Protein AF-A0A1B1FHG4-F1 (afdb_monomer_lite)

Structure (mmCIF, N/CA/C/O backbone):
data_AF-A0A1B1FHG4-F1
#
_entry.id   AF-A0A1B1FHG4-F1
#
loop_
_atom_site.group_PDB
_atom_site.id
_atom_site.type_symbol
_atom_site.label_atom_id
_atom_site.label_alt_id
_atom_site.label_comp_id
_atom_site.label_asym_id
_atom_site.label_entity_id
_atom_site.label_seq_id
_atom_site.pdbx_PDB_ins_code
_atom_site.Cartn_x
_atom_site.Cartn_y
_atom_site.Cartn_z
_atom_site.occupancy
_atom_site.B_iso_or_equiv
_atom_site.auth_seq_id
_atom_site.auth_comp_id
_atom_site.auth_asym_id
_atom_site.auth_atom_id
_atom_site.pdbx_PDB_model_num
ATOM 1 N N . MET A 1 1 ? -5.849 -6.983 -3.995 1.00 52.72 1 MET A N 1
ATOM 2 C CA . MET A 1 1 ? -5.747 -5.558 -3.598 1.00 52.72 1 MET A CA 1
ATOM 3 C C . MET A 1 1 ? -4.913 -5.467 -2.330 1.00 52.72 1 MET A C 1
ATOM 5 O O . MET A 1 1 ? -5.088 -6.321 -1.476 1.00 52.72 1 MET A O 1
ATOM 9 N N . GLY A 1 2 ? -4.003 -4.492 -2.236 1.00 89.12 2 GLY A N 1
ATOM 10 C CA . GLY A 1 2 ? -2.995 -4.395 -1.162 1.00 89.12 2 GLY A CA 1
ATOM 11 C C . GLY A 1 2 ? -1.595 -3.975 -1.634 1.00 89.12 2 GLY A C 1
ATOM 12 O O . GLY A 1 2 ? -0.694 -3.893 -0.815 1.00 89.12 2 GLY A O 1
ATOM 13 N N . MET A 1 3 ? -1.408 -3.715 -2.936 1.00 93.69 3 MET A N 1
ATOM 14 C CA . MET A 1 3 ? -0.102 -3.337 -3.500 1.00 93.69 3 MET A CA 1
ATOM 15 C C . MET A 1 3 ? 0.318 -1.910 -3.116 1.00 93.69 3 MET A C 1
ATOM 17 O O . MET A 1 3 ? 1.486 -1.661 -2.846 1.00 93.69 3 MET A 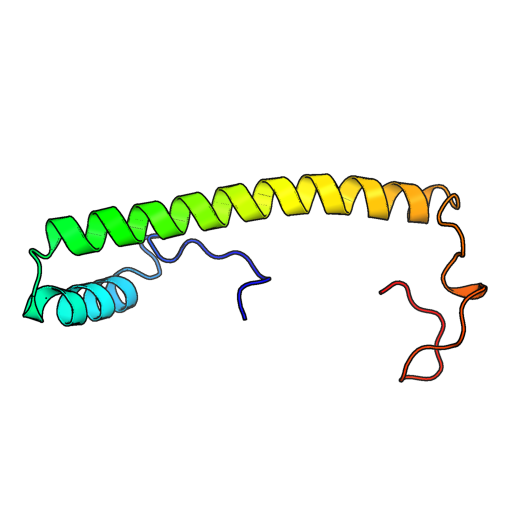O 1
ATOM 21 N N . SER A 1 4 ? -0.628 -0.967 -3.073 1.00 94.75 4 SER A N 1
ATOM 22 C CA . SER A 1 4 ? -0.360 0.410 -2.645 1.00 94.75 4 SER A CA 1
ATOM 23 C C . SER A 1 4 ? -0.378 0.530 -1.122 1.00 94.75 4 SER A C 1
ATOM 25 O O . SER A 1 4 ? -1.279 0.003 -0.460 1.00 94.75 4 SER A O 1
ATOM 27 N N . ASN A 1 5 ? 0.573 1.288 -0.578 1.00 93.44 5 ASN A N 1
ATOM 28 C CA . ASN A 1 5 ? 0.669 1.521 0.859 1.00 93.44 5 ASN A CA 1
ATOM 29 C C . ASN A 1 5 ? -0.261 2.624 1.348 1.00 93.44 5 ASN A C 1
ATOM 31 O O . ASN A 1 5 ? -0.410 3.669 0.719 1.00 93.44 5 ASN A O 1
ATOM 35 N N . ALA A 1 6 ? -0.851 2.383 2.516 1.00 96.31 6 ALA A N 1
ATOM 36 C CA . ALA A 1 6 ? -1.599 3.368 3.278 1.00 96.31 6 ALA A CA 1
ATOM 37 C C . ALA A 1 6 ? -1.615 2.954 4.752 1.00 96.31 6 ALA A C 1
ATOM 39 O O . ALA A 1 6 ? -2.019 1.832 5.070 1.00 96.31 6 ALA A O 1
ATOM 40 N N . ASP A 1 7 ? -1.229 3.871 5.636 1.00 97.19 7 ASP A N 1
ATOM 41 C CA . ASP A 1 7 ? -1.457 3.727 7.071 1.00 97.19 7 ASP A CA 1
ATOM 42 C C . ASP A 1 7 ? -2.936 3.991 7.361 1.00 97.19 7 ASP A C 1
ATOM 44 O O . ASP A 1 7 ? -3.400 5.131 7.287 1.00 97.19 7 ASP A O 1
ATOM 48 N N . ARG A 1 8 ? -3.693 2.934 7.662 1.00 98.19 8 ARG A N 1
ATOM 49 C CA . ARG A 1 8 ? -5.131 3.043 7.937 1.00 98.19 8 ARG A CA 1
ATOM 50 C C . ARG A 1 8 ? -5.408 3.350 9.412 1.00 98.19 8 ARG A C 1
ATOM 52 O O . ARG A 1 8 ? -6.566 3.571 9.761 1.00 98.19 8 ARG A O 1
ATOM 59 N N . GLY A 1 9 ? -4.378 3.366 10.260 1.00 97.62 9 GLY A N 1
ATOM 60 C CA . GLY A 1 9 ? -4.429 3.774 11.662 1.00 97.62 9 GLY A CA 1
ATOM 61 C C . GLY A 1 9 ? -4.160 5.263 11.872 1.00 97.62 9 GLY A C 1
ATOM 62 O O . GLY A 1 9 ? -4.426 5.780 12.957 1.00 97.62 9 GLY A O 1
ATOM 63 N N . ALA A 1 10 ? -3.688 5.970 10.840 1.00 98.12 10 ALA A N 1
ATOM 64 C CA . ALA A 1 10 ? -3.460 7.410 10.881 1.00 98.12 10 ALA A CA 1
ATOM 65 C C . ALA A 1 10 ? -4.743 8.200 11.235 1.00 98.12 10 ALA A C 1
ATOM 67 O O . ALA A 1 10 ? -5.843 7.792 10.846 1.00 98.12 10 ALA A O 1
ATOM 68 N N . PRO A 1 11 ? -4.632 9.381 11.888 1.00 98.25 11 PRO A N 1
ATOM 69 C CA . PRO A 1 11 ? -5.791 10.176 12.313 1.00 98.25 11 PRO A CA 1
ATOM 70 C C . PRO A 1 11 ? -6.790 10.492 11.195 1.00 98.25 11 PRO A C 1
ATOM 72 O O . PRO A 1 11 ? -7.993 10.532 11.443 1.00 98.25 11 PRO A O 1
ATOM 75 N N . LEU A 1 12 ? -6.300 10.642 9.959 1.00 98.44 12 LEU A N 1
ATOM 76 C CA . LEU A 1 12 ? -7.113 10.854 8.758 1.00 98.44 12 LEU A CA 1
ATOM 77 C C . LEU A 1 12 ? -8.209 9.791 8.579 1.00 98.44 12 LEU A C 1
ATOM 79 O O . LEU A 1 12 ? -9.291 10.089 8.082 1.00 98.44 12 LEU A O 1
ATOM 83 N N . TRP A 1 13 ? -7.941 8.553 8.991 1.00 98.38 13 TRP A N 1
ATOM 84 C CA . TRP A 1 13 ? -8.833 7.412 8.801 1.00 98.38 13 TRP A CA 1
ATOM 85 C C . TRP A 1 13 ? -9.507 6.954 10.094 1.00 98.38 13 TRP A C 1
ATOM 87 O O . TRP A 1 13 ? -10.130 5.890 10.106 1.00 98.38 13 TRP A O 1
ATOM 97 N N . LYS A 1 14 ? -9.425 7.751 11.170 1.00 98.12 14 LYS A N 1
ATOM 98 C CA . LYS A 1 14 ? -9.902 7.374 12.506 1.00 98.12 14 LYS A CA 1
ATOM 99 C C . LYS A 1 14 ? -11.344 6.863 12.495 1.00 98.12 14 LYS A C 1
ATOM 101 O O . LYS A 1 14 ? -11.597 5.791 13.025 1.00 98.12 14 LYS A O 1
ATOM 106 N N . GLU A 1 15 ? -12.272 7.576 11.861 1.00 98.50 15 GLU A N 1
ATOM 107 C CA . GLU A 1 15 ? -13.692 7.180 11.840 1.00 98.50 15 GLU A CA 1
ATOM 108 C C . GLU A 1 15 ? -13.917 5.838 11.127 1.00 98.50 15 GLU A C 1
ATOM 110 O O . GLU A 1 15 ? -14.673 4.983 11.594 1.00 98.50 15 GLU A O 1
ATOM 115 N N . LYS A 1 16 ? -13.198 5.601 10.022 1.00 98.56 16 LYS A N 1
ATOM 116 C CA . LYS A 1 16 ? -13.247 4.319 9.307 1.00 98.56 16 LYS A CA 1
ATOM 117 C C . LYS A 1 16 ? -12.622 3.195 10.134 1.00 98.56 16 LYS A C 1
ATOM 119 O O . LYS A 1 16 ? -13.155 2.088 10.142 1.00 98.56 16 LYS A O 1
ATOM 124 N N . ARG A 1 17 ? -11.522 3.463 10.845 1.00 98.62 17 ARG A N 1
ATOM 125 C CA . ARG A 1 17 ? -10.918 2.508 11.785 1.00 98.62 17 ARG A CA 1
ATOM 126 C C . ARG A 1 17 ? -11.868 2.190 12.936 1.00 98.62 17 ARG A C 1
ATOM 128 O O . ARG A 1 17 ? -12.003 1.026 13.285 1.00 98.62 17 ARG A O 1
ATOM 135 N N . ASP A 1 18 ? -12.542 3.190 13.490 1.00 98.44 18 ASP A N 1
ATOM 136 C CA . ASP A 1 18 ? -13.496 3.008 14.584 1.00 98.44 18 ASP A CA 1
ATOM 137 C C . ASP A 1 18 ? -14.700 2.158 14.149 1.00 98.44 18 ASP A C 1
ATOM 139 O O . ASP A 1 18 ? -15.130 1.299 14.910 1.00 98.44 18 ASP A O 1
ATOM 143 N N . THR A 1 19 ? -15.157 2.299 12.899 1.00 98.62 19 THR A N 1
ATOM 144 C CA . THR A 1 19 ? -16.192 1.421 12.314 1.00 98.62 19 THR A CA 1
ATOM 145 C C . THR A 1 19 ? -15.732 -0.041 12.230 1.00 98.62 19 THR A C 1
ATOM 147 O O . THR A 1 19 ? -16.513 -0.962 12.441 1.00 98.62 19 THR A O 1
ATOM 150 N N . TRP A 1 20 ? -14.451 -0.292 11.945 1.00 98.56 20 TRP A N 1
ATOM 151 C CA . TRP A 1 20 ? -13.903 -1.652 11.992 1.00 98.56 20 TRP A CA 1
ATOM 152 C C . TRP A 1 20 ? -13.784 -2.176 13.419 1.00 98.56 20 TRP A C 1
ATOM 154 O O . TRP A 1 20 ? -14.113 -3.329 13.678 1.00 98.56 20 TRP A O 1
ATOM 164 N N . VAL A 1 21 ? -13.351 -1.328 14.352 1.00 98.50 21 VAL A N 1
ATOM 165 C CA . VAL A 1 21 ? -13.279 -1.694 15.768 1.00 98.50 21 VAL A CA 1
ATOM 166 C C . VAL A 1 21 ? -14.668 -2.045 16.308 1.00 98.50 21 VAL A C 1
ATOM 168 O O . VAL A 1 21 ? -14.760 -3.013 17.051 1.00 98.50 21 VAL A O 1
ATOM 171 N N . SER A 1 22 ? -15.740 -1.354 15.894 1.00 98.25 22 SER A N 1
ATOM 172 C CA . SER A 1 22 ? -17.105 -1.702 16.317 1.00 98.25 22 SER A CA 1
ATOM 173 C C . SER A 1 22 ? -17.578 -3.058 15.793 1.00 98.25 22 SER A C 1
ATOM 175 O O . SER A 1 22 ? -18.333 -3.723 16.479 1.00 98.25 22 SER A O 1
ATOM 177 N N . VAL A 1 23 ? -17.116 -3.501 14.616 1.00 98.44 23 VAL A N 1
ATOM 178 C CA . VAL A 1 23 ? -17.383 -4.873 14.136 1.00 98.44 23 VAL A CA 1
ATOM 179 C C . VAL A 1 23 ? -16.660 -5.901 15.008 1.00 98.44 23 VAL A C 1
ATOM 181 O O . VAL A 1 23 ? -17.194 -6.962 15.306 1.00 98.44 23 VAL A O 1
ATOM 184 N N . CYS A 1 24 ? -15.430 -5.604 15.431 1.00 98.12 24 CYS A N 1
ATOM 185 C CA . CYS A 1 24 ? -14.680 -6.493 16.317 1.00 98.12 24 CYS A CA 1
ATOM 186 C C . CYS A 1 24 ? -15.234 -6.525 17.753 1.00 98.12 24 CYS A C 1
ATOM 188 O O . CYS A 1 24 ? -14.970 -7.491 18.471 1.00 98.12 24 CYS A O 1
ATOM 190 N N . ASP A 1 25 ? -15.971 -5.488 18.160 1.00 96.69 25 ASP A N 1
ATOM 191 C CA . ASP A 1 25 ? -16.528 -5.331 19.510 1.00 96.69 25 ASP A CA 1
ATOM 192 C C . ASP A 1 25 ? -17.607 -6.375 19.841 1.00 96.69 25 ASP A C 1
ATOM 194 O O . ASP A 1 25 ? -17.836 -6.685 21.007 1.00 96.69 25 ASP A O 1
ATOM 198 N N . ASP A 1 26 ? -18.194 -7.010 18.820 1.00 97.44 26 ASP A N 1
ATOM 199 C CA . ASP A 1 26 ? -19.147 -8.116 18.983 1.00 97.44 26 ASP A CA 1
ATOM 200 C C . ASP A 1 26 ? -18.557 -9.294 19.788 1.00 97.44 26 ASP A C 1
ATOM 202 O O . ASP A 1 26 ? -19.291 -10.027 20.454 1.00 97.44 26 ASP A O 1
ATOM 206 N N . CYS A 1 27 ? -17.229 -9.483 19.737 1.00 98.19 27 CYS A N 1
ATOM 207 C CA . CYS A 1 27 ? -16.541 -10.638 20.332 1.00 98.19 27 CYS A CA 1
ATOM 208 C C . CYS A 1 27 ? -15.254 -10.293 21.107 1.00 98.19 27 CYS A C 1
ATOM 210 O O . CYS A 1 27 ? -14.703 -11.159 21.792 1.00 98.19 27 CYS A O 1
ATOM 212 N N . HIS A 1 28 ? -14.728 -9.070 20.991 1.00 98.44 28 HIS A N 1
ATOM 213 C CA . HIS A 1 28 ? -13.440 -8.670 21.563 1.00 98.44 28 HIS A CA 1
ATOM 214 C C . HIS A 1 28 ? -13.506 -7.275 22.176 1.00 98.44 28 HIS A C 1
ATOM 216 O O . HIS A 1 28 ? -14.258 -6.435 21.715 1.00 98.44 28 HIS A O 1
ATOM 222 N N . SER A 1 29 ? -12.649 -6.973 23.159 1.00 98.31 29 SER A N 1
ATOM 223 C CA . SER A 1 29 ? -12.587 -5.597 23.667 1.00 98.31 29 SER A CA 1
ATOM 224 C C . SER A 1 29 ? -12.116 -4.614 22.574 1.00 98.31 29 SER A C 1
ATOM 226 O O . SER A 1 29 ? -11.206 -4.953 21.802 1.00 98.31 29 SER A O 1
ATOM 228 N N . PRO A 1 30 ? -12.615 -3.360 22.551 1.00 98.06 30 PRO A N 1
ATOM 229 C CA . PRO A 1 30 ? -12.228 -2.371 21.540 1.00 98.06 30 PRO A CA 1
ATOM 230 C C . PRO A 1 30 ? -10.725 -2.093 21.513 1.00 98.06 30 PRO A C 1
ATOM 232 O O . PRO A 1 30 ? -10.146 -1.792 20.468 1.00 98.06 30 PRO A O 1
ATOM 235 N N . ARG A 1 31 ? -10.076 -2.193 22.680 1.00 98.31 31 ARG A N 1
ATOM 236 C CA . ARG A 1 31 ? -8.631 -2.021 22.819 1.00 98.31 31 ARG A CA 1
ATOM 237 C C . ARG A 1 31 ? -7.873 -3.125 22.085 1.00 98.31 31 ARG A C 1
ATOM 239 O O . ARG A 1 31 ? -7.005 -2.806 21.279 1.00 98.31 31 ARG A O 1
ATOM 246 N N . PHE A 1 32 ? -8.224 -4.388 22.334 1.00 98.50 32 PHE A N 1
ATOM 247 C CA . PHE A 1 32 ? -7.584 -5.532 21.683 1.00 98.50 32 PHE A CA 1
ATOM 248 C C . PHE A 1 32 ? -7.705 -5.438 20.158 1.00 98.50 32 PHE A C 1
ATOM 250 O O . PHE A 1 32 ? -6.711 -5.560 19.444 1.00 98.50 32 PHE A O 1
ATOM 257 N N . ALA A 1 33 ? -8.908 -5.138 19.661 1.00 98.56 33 ALA A N 1
ATOM 258 C CA . ALA A 1 33 ? -9.149 -4.977 18.232 1.00 98.56 33 ALA A CA 1
ATOM 259 C C . ALA A 1 33 ? -8.301 -3.850 17.622 1.00 98.56 33 ALA A C 1
ATOM 261 O O . ALA A 1 33 ? -7.661 -4.038 16.587 1.00 98.56 33 ALA A O 1
ATOM 262 N N . ARG A 1 34 ? -8.258 -2.681 18.274 1.00 98.44 34 ARG A N 1
ATOM 263 C CA . ARG A 1 34 ? -7.497 -1.524 17.789 1.00 98.44 34 ARG A CA 1
ATOM 264 C C . ARG A 1 34 ? -5.998 -1.798 17.738 1.00 98.44 34 ARG A C 1
ATOM 266 O O . ARG A 1 34 ? -5.381 -1.478 16.728 1.00 98.44 34 ARG A O 1
ATOM 273 N N . GLU A 1 35 ? -5.434 -2.379 18.793 1.00 98.56 35 GLU A N 1
ATOM 274 C CA . GLU A 1 35 ? -4.001 -2.692 18.865 1.00 98.56 35 GLU A CA 1
ATOM 275 C C . GLU A 1 35 ? -3.616 -3.766 17.833 1.00 98.56 35 GLU A C 1
ATOM 277 O O . GLU A 1 35 ? -2.607 -3.623 17.144 1.00 98.56 35 GLU A O 1
ATOM 282 N N . ASN A 1 36 ? -4.452 -4.790 17.624 1.00 98.62 36 ASN A N 1
ATOM 283 C CA . ASN A 1 36 ? -4.198 -5.802 16.595 1.00 98.62 36 ASN A CA 1
ATOM 284 C C . ASN A 1 36 ? -4.284 -5.224 15.167 1.00 98.62 36 ASN A C 1
ATOM 286 O O . ASN A 1 36 ? -3.467 -5.547 14.307 1.00 98.62 36 ASN A O 1
ATOM 290 N N . LEU A 1 37 ? -5.239 -4.324 14.905 1.00 98.50 37 LEU A N 1
ATOM 291 C CA . LEU A 1 37 ? -5.331 -3.620 13.619 1.00 98.50 37 LEU A CA 1
ATOM 292 C C . LEU A 1 37 ? -4.195 -2.608 13.419 1.00 98.50 37 LEU A C 1
ATOM 294 O O . LEU A 1 37 ? -3.776 -2.388 12.288 1.00 98.50 37 LEU A O 1
ATOM 298 N N . GLN A 1 38 ? -3.668 -2.022 14.494 1.00 98.62 38 GLN A N 1
ATOM 299 C CA . GLN A 1 38 ? -2.468 -1.192 14.428 1.00 98.62 38 GLN A CA 1
ATOM 300 C C . GLN A 1 38 ? -1.236 -2.026 14.053 1.00 98.62 38 GLN A C 1
ATOM 302 O O . GLN A 1 38 ? -0.442 -1.593 13.224 1.00 98.62 38 GLN A O 1
ATOM 307 N N . ALA A 1 39 ? -1.097 -3.242 14.589 1.00 98.56 39 ALA A N 1
ATOM 308 C CA . ALA A 1 39 ? -0.019 -4.149 14.190 1.00 98.56 39 ALA A CA 1
ATOM 309 C C . ALA A 1 39 ? -0.079 -4.497 12.689 1.00 98.56 39 ALA A C 1
ATOM 311 O O . ALA A 1 39 ? 0.958 -4.585 12.034 1.00 98.56 39 ALA A O 1
ATOM 312 N N . MET A 1 40 ? -1.285 -4.631 12.122 1.00 98.31 40 MET A N 1
ATOM 313 C CA . MET A 1 40 ? -1.466 -4.769 10.673 1.00 98.31 40 MET A CA 1
ATOM 314 C C . MET A 1 40 ? -0.963 -3.531 9.911 1.00 98.31 40 MET A C 1
ATOM 316 O O . MET A 1 40 ? -0.297 -3.694 8.891 1.00 98.31 40 MET A O 1
ATOM 320 N N . ASP A 1 41 ? -1.250 -2.310 10.380 1.00 98.31 41 ASP A N 1
ATOM 321 C CA . ASP A 1 41 ? -0.767 -1.086 9.721 1.00 98.31 41 ASP A CA 1
ATOM 322 C C . ASP A 1 41 ? 0.764 -1.031 9.673 1.00 98.31 41 ASP A C 1
ATOM 324 O O . ASP A 1 41 ? 1.332 -0.723 8.624 1.00 98.31 41 ASP A O 1
ATOM 328 N N . GLU A 1 42 ? 1.430 -1.368 10.781 1.00 98.38 42 GLU A N 1
ATOM 329 C CA . GLU A 1 42 ? 2.895 -1.412 10.847 1.00 98.38 42 GLU A CA 1
ATOM 330 C C . GLU A 1 42 ? 3.469 -2.502 9.935 1.00 98.38 42 GLU A C 1
ATOM 332 O O . GLU A 1 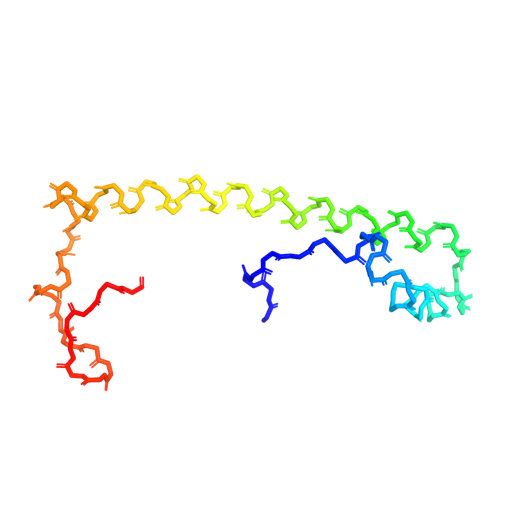42 ? 4.362 -2.231 9.136 1.00 98.38 42 GLU A O 1
ATOM 337 N N . ALA A 1 43 ? 2.885 -3.704 9.938 1.00 98.12 43 ALA A N 1
ATOM 338 C CA . ALA A 1 43 ? 3.311 -4.771 9.035 1.00 98.12 43 ALA A CA 1
ATOM 339 C C . ALA A 1 43 ? 3.164 -4.381 7.550 1.00 98.12 43 ALA A C 1
ATOM 341 O O . ALA A 1 43 ? 4.017 -4.726 6.729 1.00 98.12 43 ALA A O 1
ATOM 342 N N . CYS A 1 44 ? 2.110 -3.639 7.187 1.00 97.38 44 CYS A N 1
ATOM 343 C CA . CYS A 1 44 ? 1.954 -3.106 5.834 1.00 97.38 44 CYS A CA 1
ATOM 344 C C . CYS A 1 44 ? 3.041 -2.078 5.487 1.00 97.38 44 CYS A C 1
ATOM 346 O O . CYS A 1 44 ? 3.597 -2.145 4.390 1.00 97.38 44 CYS A O 1
ATOM 348 N N . LYS A 1 45 ? 3.381 -1.160 6.402 1.00 96.94 45 LYS A N 1
ATOM 349 C CA . LYS A 1 45 ? 4.477 -0.194 6.197 1.00 96.94 45 LYS A CA 1
ATOM 350 C C . LYS A 1 45 ? 5.811 -0.907 5.981 1.00 96.94 45 LYS A C 1
ATOM 352 O O . LYS A 1 45 ? 6.509 -0.606 5.012 1.00 96.94 45 LYS A O 1
ATOM 357 N N . ASP A 1 46 ? 6.120 -1.892 6.818 1.00 97.75 46 ASP A N 1
ATOM 358 C CA . ASP A 1 46 ? 7.357 -2.673 6.729 1.00 97.75 46 ASP A CA 1
ATOM 359 C C . ASP A 1 46 ? 7.438 -3.479 5.427 1.00 97.75 46 ASP A C 1
ATOM 361 O O . ASP A 1 46 ? 8.492 -3.553 4.789 1.00 97.75 46 ASP A O 1
ATOM 365 N N . ALA A 1 47 ? 6.319 -4.061 4.983 1.00 97.19 47 ALA A N 1
ATOM 366 C CA . ALA A 1 47 ? 6.243 -4.722 3.682 1.00 97.19 47 ALA A CA 1
ATOM 367 C C . ALA A 1 47 ? 6.504 -3.731 2.534 1.00 97.19 47 ALA A C 1
ATOM 369 O O . ALA A 1 47 ? 7.247 -4.035 1.599 1.00 97.19 47 ALA A O 1
ATOM 370 N N . GLY A 1 48 ? 5.950 -2.522 2.636 1.00 96.56 48 GLY A N 1
ATOM 371 C CA . GLY A 1 48 ? 6.198 -1.423 1.714 1.00 96.56 48 GLY A CA 1
ATOM 372 C C . GLY A 1 48 ? 7.656 -0.991 1.615 1.00 96.56 48 GLY A C 1
ATOM 373 O O . GLY A 1 48 ? 8.148 -0.724 0.515 1.00 96.56 48 GLY A O 1
ATOM 374 N N . LEU A 1 49 ? 8.357 -0.964 2.748 1.00 97.44 49 LEU A N 1
ATOM 375 C CA . LEU A 1 49 ? 9.782 -0.655 2.800 1.00 97.44 49 LEU A CA 1
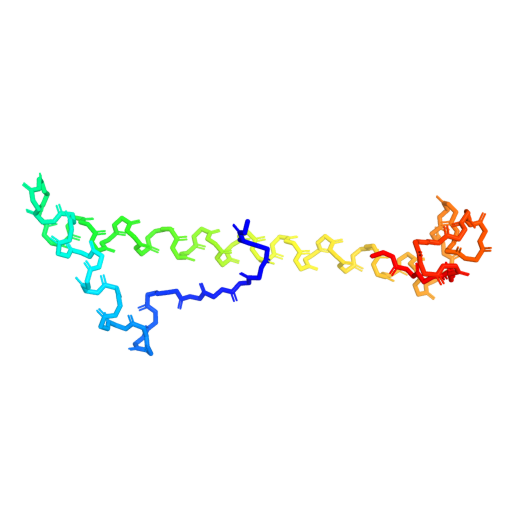ATOM 376 C C . LEU A 1 49 ? 10.596 -1.697 2.021 1.00 97.44 49 LEU A C 1
ATOM 378 O O . LEU A 1 49 ? 11.382 -1.335 1.147 1.00 97.44 49 LEU A O 1
ATOM 382 N N . LYS A 1 50 ? 10.339 -2.987 2.266 1.00 97.88 50 LYS A N 1
ATOM 383 C CA . LYS A 1 50 ? 11.010 -4.086 1.549 1.00 97.88 50 LYS A CA 1
ATOM 384 C C . LYS A 1 50 ? 10.736 -4.050 0.048 1.00 97.88 50 LYS A C 1
ATOM 386 O O . LYS A 1 50 ? 11.640 -4.292 -0.750 1.00 97.88 50 LYS A O 1
ATOM 391 N N . TYR A 1 51 ? 9.506 -3.726 -0.354 1.00 97.81 51 TYR A N 1
ATOM 392 C CA . TYR A 1 51 ? 9.188 -3.574 -1.772 1.00 97.81 51 TYR A CA 1
ATOM 393 C C . TYR A 1 51 ? 9.920 -2.384 -2.396 1.00 97.81 51 TYR A C 1
ATOM 395 O O . TYR A 1 51 ? 10.427 -2.510 -3.502 1.00 97.81 51 TYR A O 1
ATOM 403 N N . THR A 1 52 ? 10.038 -1.259 -1.684 1.00 98.00 52 THR A N 1
ATOM 404 C CA . THR A 1 52 ? 1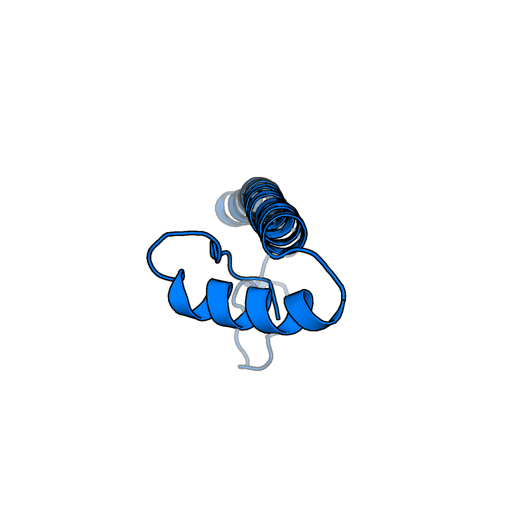0.807 -0.094 -2.158 1.00 98.00 52 THR A CA 1
ATOM 405 C C . THR A 1 52 ? 12.268 -0.460 -2.420 1.00 98.00 52 THR A C 1
ATOM 407 O O . THR A 1 52 ? 12.805 -0.119 -3.472 1.00 98.00 52 THR A O 1
ATOM 410 N N . GLU A 1 53 ? 12.897 -1.200 -1.503 1.00 98.31 53 GLU A N 1
ATOM 411 C CA . GLU A 1 53 ? 14.266 -1.699 -1.680 1.00 98.31 53 GLU A CA 1
ATOM 412 C C . GLU A 1 53 ? 14.371 -2.640 -2.890 1.00 98.31 53 GLU A C 1
ATOM 414 O O . GLU A 1 53 ? 15.225 -2.457 -3.757 1.00 98.31 53 GLU A O 1
ATOM 419 N N . THR A 1 54 ? 13.449 -3.599 -2.995 1.00 98.31 54 THR A N 1
ATOM 420 C CA . THR A 1 54 ? 13.416 -4.574 -4.097 1.00 98.31 54 THR A CA 1
ATOM 421 C C . THR A 1 54 ? 13.224 -3.886 -5.450 1.00 98.31 54 THR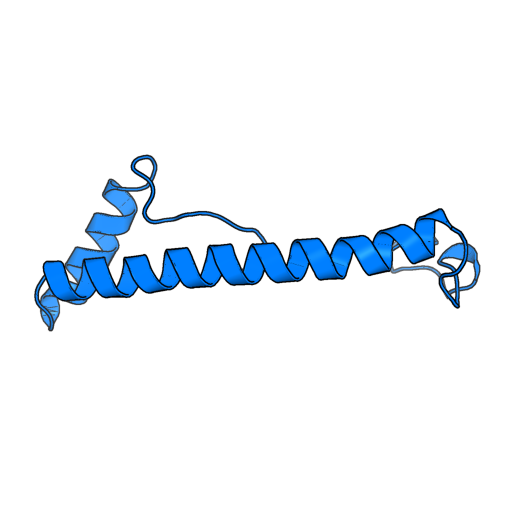 A C 1
ATOM 423 O O . THR A 1 54 ? 13.937 -4.177 -6.410 1.00 98.31 54 THR A O 1
ATOM 426 N N . PHE A 1 55 ? 12.286 -2.940 -5.527 1.00 98.06 55 PHE A N 1
ATOM 427 C CA . PHE A 1 55 ? 12.001 -2.189 -6.743 1.00 98.06 55 PHE A CA 1
ATOM 428 C C . PHE A 1 55 ? 13.205 -1.357 -7.170 1.00 98.06 55 PHE A C 1
ATOM 430 O O . PHE A 1 55 ? 13.509 -1.306 -8.356 1.00 98.06 55 PHE A O 1
ATOM 437 N N . LYS A 1 56 ? 13.942 -0.762 -6.223 1.00 98.50 56 LYS A N 1
ATOM 438 C CA . LYS A 1 56 ? 15.126 0.036 -6.550 1.00 98.50 56 LYS A CA 1
ATOM 439 C C . LYS A 1 56 ? 16.224 -0.791 -7.220 1.00 98.50 56 LYS A C 1
ATOM 441 O O . LYS A 1 56 ? 16.888 -0.289 -8.122 1.00 98.50 56 LYS A O 1
ATOM 446 N N . VAL A 1 57 ? 16.392 -2.056 -6.829 1.00 98.38 57 VAL A N 1
ATOM 447 C CA . VAL A 1 57 ? 17.321 -2.975 -7.509 1.00 98.38 57 VAL A CA 1
ATOM 448 C C . VAL A 1 57 ? 16.889 -3.205 -8.958 1.00 98.38 57 VAL A C 1
ATOM 450 O O . VAL A 1 57 ? 17.703 -3.052 -9.865 1.00 98.38 57 VAL A O 1
ATOM 453 N N . ALA A 1 58 ? 15.613 -3.525 -9.185 1.00 97.94 58 ALA A N 1
ATOM 454 C CA . ALA A 1 58 ? 15.089 -3.759 -10.530 1.00 97.94 58 ALA A CA 1
ATOM 455 C C . ALA A 1 58 ? 15.148 -2.494 -11.407 1.00 97.94 58 ALA A C 1
ATOM 457 O O . ALA A 1 58 ? 15.586 -2.557 -12.552 1.00 97.94 58 ALA A O 1
ATOM 458 N N . GLU A 1 59 ? 14.774 -1.339 -10.856 1.00 98.12 59 GLU A N 1
ATOM 459 C CA . GLU A 1 59 ? 14.849 -0.043 -11.532 1.00 98.12 59 GLU A CA 1
ATOM 460 C C . GLU A 1 59 ? 16.289 0.290 -11.941 1.00 98.12 59 GLU A C 1
ATOM 462 O O . GLU A 1 59 ? 16.519 0.720 -13.068 1.00 98.12 59 GLU A O 1
ATOM 467 N N . ASN A 1 60 ? 17.273 0.051 -11.070 1.00 98.31 60 ASN A N 1
ATOM 468 C CA . ASN A 1 60 ? 18.674 0.302 -11.405 1.00 98.31 60 ASN A CA 1
ATOM 469 C C . ASN A 1 60 ? 19.162 -0.607 -12.543 1.00 98.31 60 ASN A C 1
ATOM 471 O O . ASN A 1 60 ? 19.789 -0.106 -13.467 1.00 98.31 60 ASN A O 1
ATOM 475 N N . LEU A 1 61 ? 18.808 -1.901 -12.549 1.00 97.88 61 LEU A N 1
ATOM 476 C CA . LEU A 1 61 ? 19.133 -2.792 -13.676 1.00 97.88 61 LEU A CA 1
ATOM 477 C C . LEU A 1 61 ? 18.568 -2.261 -15.000 1.00 97.88 61 LEU A C 1
ATOM 479 O O . LEU A 1 61 ? 19.233 -2.323 -16.033 1.00 97.88 61 LEU A O 1
ATOM 483 N N . MET A 1 62 ? 17.355 -1.708 -14.965 1.00 97.06 62 MET A N 1
ATOM 484 C CA . MET A 1 62 ? 16.731 -1.096 -16.134 1.00 97.06 62 MET A CA 1
ATOM 485 C C . MET A 1 62 ? 17.430 0.191 -16.579 1.00 97.06 62 MET A C 1
ATOM 487 O O . MET A 1 62 ? 17.671 0.366 -17.773 1.00 97.06 62 MET A O 1
ATOM 491 N N . LEU A 1 63 ? 17.759 1.083 -15.642 1.00 97.00 63 LEU A N 1
ATOM 492 C CA . LEU A 1 63 ? 18.427 2.357 -15.928 1.00 97.00 63 LEU A CA 1
ATOM 493 C C . LEU A 1 63 ? 19.864 2.160 -16.429 1.00 97.00 63 LEU A C 1
ATOM 495 O O . LEU A 1 63 ? 20.289 2.868 -17.340 1.00 97.00 63 LEU A O 1
ATOM 499 N N . ASP A 1 64 ? 20.570 1.166 -15.892 1.00 97.75 64 ASP A N 1
ATOM 500 C CA . ASP A 1 64 ? 21.938 0.815 -16.284 1.00 97.75 64 ASP A CA 1
ATOM 501 C C . ASP A 1 64 ? 21.983 -0.005 -17.590 1.00 97.75 64 ASP A C 1
ATOM 503 O O . ASP A 1 64 ? 23.060 -0.296 -18.111 1.00 97.75 64 ASP A O 1
ATOM 507 N N . GLY A 1 65 ? 20.823 -0.378 -18.148 1.00 96.56 65 GLY A N 1
ATOM 508 C CA . GLY A 1 65 ? 20.726 -1.171 -19.378 1.00 96.56 65 GLY A CA 1
ATOM 509 C C . GLY A 1 65 ? 21.168 -2.628 -19.213 1.00 96.56 65 GLY A C 1
ATOM 510 O O . GLY A 1 65 ? 21.540 -3.266 -20.194 1.00 96.56 65 GLY A O 1
ATOM 511 N N . MET A 1 66 ? 21.142 -3.133 -17.978 1.00 96.62 66 MET A N 1
ATOM 512 C CA . MET A 1 66 ? 21.564 -4.480 -17.582 1.00 96.62 66 MET A CA 1
ATOM 513 C C . MET A 1 66 ? 20.385 -5.434 -17.327 1.00 96.62 66 MET A C 1
ATOM 515 O O . MET A 1 66 ? 20.586 -6.561 -16.879 1.00 96.62 66 MET A O 1
ATOM 519 N N . GLY A 1 67 ? 19.146 -4.995 -17.566 1.00 91.19 67 GLY A N 1
ATOM 520 C CA . GLY A 1 67 ? 17.977 -5.869 -17.538 1.00 91.19 67 GLY A CA 1
ATOM 521 C C . GLY A 1 67 ? 18.013 -6.840 -18.717 1.00 91.19 67 GLY A C 1
ATOM 522 O O . GLY A 1 67 ? 17.990 -6.413 -19.867 1.00 91.19 67 GLY A O 1
ATOM 523 N N . GLU A 1 68 ? 18.068 -8.143 -18.455 1.00 93.88 68 GLU A N 1
ATOM 524 C CA . GLU A 1 68 ? 18.127 -9.155 -19.514 1.00 93.88 68 GLU A CA 1
ATOM 525 C C . GLU A 1 68 ? 16.872 -10.047 -19.500 1.00 93.88 68 GLU A C 1
ATOM 527 O O . GLU A 1 68 ? 16.688 -10.821 -18.555 1.00 93.88 68 GLU A O 1
ATOM 532 N N . PRO A 1 69 ? 16.010 -9.987 -20.539 1.00 94.50 69 PRO A N 1
ATOM 533 C CA . PRO A 1 69 ? 16.024 -9.046 -21.672 1.00 94.50 69 PRO A CA 1
ATOM 534 C C . PRO A 1 69 ? 15.519 -7.636 -21.298 1.00 94.50 69 PRO A C 1
ATOM 536 O O . PRO A 1 69 ? 14.728 -7.473 -20.368 1.00 94.50 69 PRO A O 1
ATOM 539 N N . MET A 1 70 ? 15.902 -6.619 -22.080 1.00 97.69 70 MET A N 1
ATOM 540 C CA . MET A 1 70 ? 15.316 -5.275 -21.973 1.00 97.69 70 MET A CA 1
ATOM 541 C C . MET A 1 70 ? 13.913 -5.251 -22.623 1.00 97.69 70 MET A C 1
ATOM 543 O O . MET A 1 70 ? 13.662 -6.022 -23.549 1.00 97.69 70 MET A O 1
ATOM 547 N N . PRO A 1 71 ? 12.997 -4.332 -22.243 1.00 97.75 71 PRO A N 1
ATOM 548 C CA . PRO A 1 71 ? 11.630 -4.266 -22.774 1.00 97.75 71 PRO A CA 1
ATOM 549 C C . PRO A 1 71 ? 11.527 -4.250 -24.302 1.00 97.75 71 PRO A C 1
ATOM 551 O O . PRO A 1 71 ? 10.674 -4.923 -24.873 1.00 97.75 71 PRO A O 1
ATOM 554 N N . LYS A 1 72 ? 12.433 -3.530 -24.976 1.00 96.81 72 LYS A N 1
ATOM 555 C CA . LYS A 1 72 ? 12.511 -3.464 -26.447 1.00 96.81 72 LYS A CA 1
ATOM 556 C C . LYS A 1 72 ? 12.787 -4.820 -27.116 1.00 96.81 72 LYS A C 1
ATOM 558 O O . LYS A 1 72 ? 12.488 -4.974 -28.293 1.00 96.81 72 LYS A O 1
ATOM 563 N N . ASP A 1 73 ? 13.380 -5.757 -26.378 1.00 97.56 73 ASP A N 1
ATOM 564 C CA . ASP A 1 73 ? 13.782 -7.080 -26.859 1.00 97.56 73 ASP A CA 1
ATOM 565 C C . ASP A 1 73 ? 12.752 -8.164 -26.476 1.00 97.56 73 ASP A C 1
ATOM 567 O O . ASP A 1 73 ? 12.844 -9.306 -26.928 1.00 97.56 73 ASP A O 1
ATOM 571 N N . LEU A 1 74 ? 11.754 -7.821 -25.653 1.00 97.62 74 LEU A N 1
ATOM 572 C CA . LEU A 1 74 ? 10.615 -8.681 -25.329 1.00 97.62 74 LEU A CA 1
ATOM 573 C C . LEU A 1 74 ? 9.554 -8.649 -26.434 1.00 97.62 74 LEU A C 1
ATOM 575 O O . LEU A 1 74 ? 9.530 -7.748 -27.266 1.00 97.62 74 LEU A O 1
ATOM 579 N N . ALA A 1 75 ? 8.627 -9.611 -26.419 1.00 98.19 75 ALA A N 1
ATOM 580 C CA . ALA A 1 75 ? 7.388 -9.492 -27.187 1.00 98.19 75 ALA A CA 1
ATOM 581 C C . ALA A 1 75 ? 6.595 -8.247 -26.726 1.00 98.19 75 ALA A C 1
ATOM 583 O O . ALA A 1 75 ? 6.669 -7.903 -25.543 1.00 98.19 75 ALA A O 1
ATOM 584 N N . PRO A 1 76 ? 5.841 -7.577 -27.620 1.00 98.31 76 PRO A N 1
ATOM 585 C CA . PRO A 1 76 ? 5.066 -6.408 -27.232 1.00 98.31 76 PRO A CA 1
ATOM 586 C C . PRO A 1 76 ? 4.012 -6.770 -26.179 1.00 98.31 76 PRO A C 1
ATOM 588 O O . PRO A 1 76 ? 3.453 -7.871 -26.184 1.00 98.31 76 PRO A O 1
ATOM 591 N N . ASP A 1 77 ? 3.737 -5.825 -25.287 1.00 98.31 77 ASP A N 1
ATOM 592 C CA . ASP A 1 77 ? 2.690 -5.930 -24.284 1.00 98.31 77 ASP A CA 1
ATOM 593 C C . ASP A 1 77 ? 1.285 -5.919 -24.918 1.00 98.31 77 ASP A C 1
ATOM 595 O O . ASP A 1 77 ? 1.101 -5.842 -26.136 1.00 98.31 77 ASP A O 1
ATOM 599 N N . TRP A 1 78 ? 0.255 -5.987 -24.076 1.00 97.75 78 TRP A N 1
ATOM 600 C CA . TRP A 1 78 ? -1.142 -6.010 -24.517 1.00 97.75 78 TRP A CA 1
ATOM 601 C C . TRP A 1 78 ? -1.564 -4.770 -25.328 1.00 97.75 78 TRP A C 1
ATOM 603 O O . TRP A 1 78 ? -2.531 -4.841 -26.086 1.00 97.75 78 TRP A O 1
ATOM 613 N N . SER A 1 79 ? -0.857 -3.646 -25.172 1.00 98.31 79 SER A N 1
ATOM 614 C CA . SER A 1 79 ? -1.083 -2.406 -25.917 1.00 98.31 79 SER A CA 1
ATOM 615 C C . SER A 1 79 ? -0.310 -2.359 -27.241 1.00 98.31 79 SER A C 1
ATOM 617 O O . SER A 1 79 ? -0.441 -1.402 -28.004 1.00 98.31 79 SER A O 1
ATOM 619 N N . GLY A 1 80 ? 0.471 -3.401 -27.544 1.00 98.00 80 GLY A N 1
ATOM 620 C CA . GLY A 1 80 ? 1.340 -3.466 -28.714 1.00 98.00 80 GLY A CA 1
ATOM 621 C C . GLY A 1 80 ? 2.650 -2.693 -28.539 1.00 98.00 80 GLY A C 1
ATOM 622 O O . GLY A 1 80 ? 3.321 -2.421 -29.534 1.00 98.00 80 GLY A O 1
ATOM 623 N N . GLN A 1 81 ? 3.006 -2.305 -27.310 1.00 98.25 81 GLN A N 1
ATOM 624 C CA . GLN A 1 81 ? 4.185 -1.492 -27.008 1.00 98.25 81 GLN A CA 1
ATOM 625 C C . GLN A 1 81 ? 5.254 -2.303 -26.262 1.00 98.25 81 GLN A C 1
ATOM 627 O O . GLN A 1 81 ? 5.011 -3.409 -25.798 1.00 98.25 81 GLN A O 1
ATOM 632 N N . HIS A 1 82 ? 6.459 -1.747 -26.141 1.00 97.69 82 HIS A N 1
ATOM 633 C CA . HIS A 1 82 ? 7.584 -2.358 -25.420 1.00 97.69 82 HIS A CA 1
ATOM 634 C C . HIS A 1 82 ? 7.926 -1.550 -24.159 1.00 97.69 82 HIS A C 1
ATOM 636 O O . HIS A 1 82 ? 9.036 -1.033 -24.014 1.00 97.69 82 HIS A O 1
ATOM 642 N N . ILE A 1 83 ? 6.940 -1.362 -23.281 1.00 97.50 83 ILE A N 1
ATOM 643 C CA . ILE A 1 83 ? 7.080 -0.590 -22.037 1.00 97.50 83 ILE A CA 1
ATOM 644 C C . ILE A 1 83 ? 7.530 -1.527 -20.904 1.00 97.50 83 ILE A C 1
ATOM 646 O O . ILE A 1 83 ? 7.202 -2.712 -20.903 1.00 97.50 83 ILE A O 1
ATOM 650 N N . TRP A 1 84 ? 8.323 -1.018 -19.954 1.00 97.19 84 TRP A N 1
ATOM 651 C CA . TRP A 1 84 ? 8.707 -1.784 -18.763 1.00 97.19 84 TRP A CA 1
ATOM 652 C C . TRP A 1 84 ? 7.484 -2.052 -17.870 1.00 97.19 84 TRP A C 1
ATOM 654 O O . TRP A 1 84 ? 6.668 -1.153 -17.667 1.00 97.19 84 TRP A O 1
ATOM 664 N N . SER A 1 85 ? 7.358 -3.290 -17.384 1.00 94.19 85 SER A N 1
ATOM 665 C CA . SER A 1 85 ? 6.209 -3.789 -16.611 1.00 94.19 85 SER A CA 1
ATOM 666 C C . SER A 1 85 ? 6.114 -3.223 -15.202 1.00 94.19 85 SER A C 1
ATOM 668 O O . SER A 1 85 ? 7.183 -3.171 -14.553 1.00 94.19 85 SER A O 1
#

Secondary structure (DSSP, 8-state):
---S---SSSGGGHHHHHHHHHHHTTTS-HHHHHHHHHHHHHHHHHHHHHHHHHHHHHHHHHHTT--SS-GGGSPP-TTSS----

pLDDT: mean 96.97, s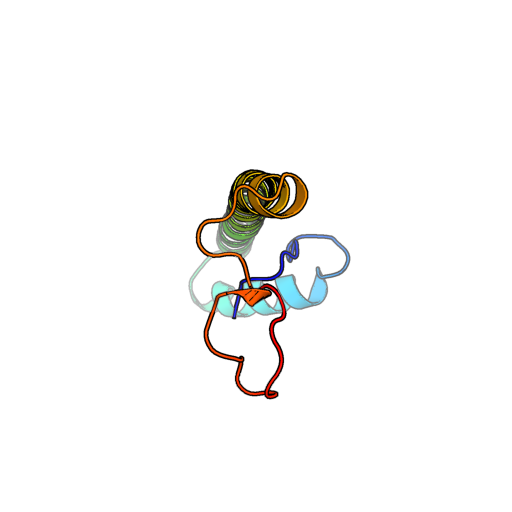td 5.09, range [52.72, 98.62]

Sequence (85 aa):
MGMSNADRGAPLWKEKRDTWVSVCDDCHSPRFARENLQAMDEACKDAGLKYTETFKVAENLMLDGMGEPMPKDLAPDWSGQHIWS

Radius of gyration: 20.09 Å; chains: 1; bounding box: 41×22×52 Å

Foldseek 3Di:
DLPDADQCLDPVNPVVLVVQLVVVVVPDDSVVSSVVVNVVNVVSVVVVVVVVVVVVVVVVCQVVVNPVVQLVPDQADPVRHSDDD

InterPro domains:
  IPR036280 Multiheme cytochrome superfamily [SSF48695] (9-65)

Organism: NCBI:txid120965

=== Feature glossary ===
Feature key, reading from the visual/contextual features back to the raw sequence:

Rendered structure images. Six rendered views show the 3D structure from the faces of a cube — i.e. along ±x, ±y, ±z. Rendering representation is drawn randomly per protein from cartoon (secondary-structure ribbons), sticks (backbone bonds), or molecular surface; coloring is either N→C rainbow (blue at the N-terminus through red at the C-terminus) or one color per chain.

Contact-map, Ramachandran, and PAE plots. The contact map is a binary N×N matrix image: pixel (i, j) is dark where Cα_i and Cα_j are within 8 Å and |i−j|>4. Because the |i−j|>4 filter removes local helical contacts, off-diagonal stripes parallel to the main diagonal indicate parallel β-sheets; stripes perpendicular to it indicate antiparallel β-sheets. The Ramachandran plot scatters every residue's (φ, ψ) pair against the sterically allowed regions. The PAE heatmap renders the predicted-aligned-error matrix.

InterPro / GO / CATH / organism. Database cross-references. InterPro integrates a dozen domain/family signature databases into unified entries with residue-range hits. GO terms attach function/process/location labels with evidence codes. CATH codes position the fold in a four-level structural taxonomy. Organism is the NCBI-taxonomy species name.

Nearest PDB structures. The Foldseek neighbor list gives the closest experimentally determined structures in the PDB, ranked by structural alignment. TM-score near 1 means near-identical fold; near 0.3 means only rough topology match. This is how one finds what a novel AlphaFold prediction most resembles in the solved-structure universe.

Predicted aligned error. PAE(i, j) answers: if I align the predicted and true structures on residue i, how far off (in Å) do I expect residue j to be? A block-diagonal PAE matrix with low values on the blocks and high values off-diagonal is the signature of a multi-domain protein with confidently predicted domains but uncertain inter-domain orientation.

Solvent-accessible surface area. Accessible surface area quantifies burial. A residue with SASA near zero is packed into the hydrophobic core; one with SASA >100 Å² sits on the surface. Computed here via the Shrake–Rupley numerical algorithm with a 1.4 Å probe.

B-factor. B-factor (Debye–Waller factor) reflects atomic displacement in the crystal lattice. It is an experimental observable (units Å²), not a prediction; low values mean the atom is pinned down, high values mean it moves or is heterogeneous across the crystal.

pLDDT. For AlphaFold models, the B-factor field carries pLDDT — the model's own estimate of local accuracy on a 0–100 scale. Regions with pLDDT<50 should be treated as essentially unmodeled; they often correspond to intrinsically disordered segments.

Backbone torsions (φ/ψ). φ (phi) and ψ (psi) are the two rotatable backbone dihedrals per residue: φ is the C(i-1)–N–Cα–C torsion, ψ is the N–Cα–C–N(i+1) torsion, both in degrees on (−180°, 180°]. α-helical residues cluster near (−60°, −45°); β-strand residues near (−120°, +130°). A Ramachandran plot is simply a scatter of (φ, ψ) for every residue.

Radius of gyration, Cα contacts, bounding box. Radius of gyration (Rg) is the root-mean-square distance of Cα atoms from their centroid — a single number for overall size and compactness. A globular domain of N residues has Rg ≈ 2.2·N^0.38 Å; an extended or disordered chain has a much larger Rg. The Cα contact count is the number of residue pairs whose Cα atoms are within 8 Å and are more than four positions apart in sequence — a standard proxy for tertiary packing density. The bounding box is the smallest axis-aligned box enclosing all Cα atoms.

Secondary structure (3-state, P-SEA). Three-state secondary structure (P-SEA) collapses the eight DSSP classes into helix (a), strand (b), and coil (c). P-SEA assigns these from Cα geometry alone — distances and angles — without requiring backbone oxygens, so it works on any Cα trace.

Secondary structure (8-state, DSSP). DSSP 8-state secondary structure assigns each residue one of H (α-helix), G (3₁₀-helix), I (π-helix), E (extended β-strand), B (isolated β-bridge), T (hydrogen-bonded turn), S (bend), or '-' (coil). The assignment is computed from backbone hydrogen-bond geometry via the Kabsch–Sander algorithm.

Foldseek 3Di. A 3Di character summarizes, for each residue, the relative orientation of the Cα frame of its nearest spatial neighbor. Because it encodes fold topology rather than chemistry, 3Di alignments detect remote structural similarity that sequence alignment misses.

mmCIF coordinates. The mmCIF block holds the 3D Cartesian coordinates of each backbone atom (N, Cα, C, O) in ångströms. mmCIF is the PDB's canonical archive format — a tagged-loop text representation of the atomic model.

Sequence. Sequence gives the chain of amino acids in standard one-letter code (A=alanine, C=cysteine, …, Y=tyrosine), read N→C. It is the only feature that is directly encoded by the gene; all structural features are derived from the folded form of this sequence.